Protein AF-A0A4Y7JTX6-F1 (afdb_monomer_lite)

Secondary structure (DSSP, 8-state):
--GGGTT-SSTT---HHHHHHHHHHHHHHH--S-EEHHHHHHHHHHHTTTT-HHHHHHHHHHHHH-SS-SEE-HHHHHHHHHHHHHS-TTT-TT--STTSSS-HHHHHHHHHHHH---

Structure (mmCIF, N/CA/C/O backbone):
data_AF-A0A4Y7JTX6-F1
#
_entry.id   AF-A0A4Y7JTX6-F1
#
loop_
_atom_site.group_PDB
_atom_site.id
_atom_site.type_symbol
_atom_site.label_atom_id
_atom_site.label_alt_id
_atom_site.label_comp_id
_atom_site.label_asym_id
_atom_site.label_entity_id
_atom_site.label_seq_id
_atom_site.pdbx_PDB_ins_code
_atom_site.Cartn_x
_atom_site.Cartn_y
_atom_site.Cartn_z
_atom_site.occupancy
_atom_site.B_iso_or_equiv
_atom_site.auth_seq_id
_atom_site.auth_comp_id
_atom_site.auth_asym_id
_atom_site.auth_atom_id
_atom_site.pdbx_PDB_model_num
ATOM 1 N N . MET A 1 1 ? -8.305 2.621 -20.408 1.00 50.09 1 MET A N 1
ATOM 2 C CA . MET A 1 1 ? -7.490 3.431 -21.352 1.00 50.09 1 MET A CA 1
ATOM 3 C C . MET A 1 1 ? -6.021 3.599 -20.900 1.00 50.09 1 MET A C 1
ATOM 5 O O . MET A 1 1 ? -5.323 4.439 -21.452 1.00 50.09 1 MET A O 1
ATOM 9 N N . LEU A 1 2 ? -5.517 2.793 -19.946 1.00 52.28 2 LEU A N 1
ATOM 10 C CA . LEU A 1 2 ? -4.135 2.874 -19.433 1.00 52.28 2 LEU A CA 1
ATOM 11 C C . LEU A 1 2 ? -3.104 2.041 -20.218 1.00 52.28 2 LEU A C 1
ATOM 13 O O . LEU A 1 2 ? -1.936 2.413 -20.263 1.00 52.28 2 LEU A O 1
ATOM 17 N N . ALA A 1 3 ? -3.523 0.967 -20.898 1.00 49.81 3 ALA A N 1
ATOM 18 C CA . ALA A 1 3 ? -2.607 0.026 -21.553 1.00 49.81 3 ALA A CA 1
ATOM 19 C C . ALA A 1 3 ? -1.741 0.651 -22.667 1.00 49.81 3 ALA A C 1
ATOM 21 O O . ALA A 1 3 ? -0.578 0.288 -22.819 1.00 49.81 3 ALA A O 1
ATOM 22 N N . TRP A 1 4 ? -2.265 1.641 -23.402 1.00 41.03 4 TRP A N 1
ATOM 23 C CA . TRP A 1 4 ? -1.500 2.342 -24.444 1.00 41.03 4 TRP A CA 1
ATOM 24 C C . TRP A 1 4 ? -0.482 3.339 -23.869 1.00 41.03 4 TRP A C 1
ATOM 26 O O . TRP A 1 4 ? 0.487 3.697 -24.528 1.00 41.03 4 TRP A O 1
ATOM 36 N N . LYS A 1 5 ? -0.676 3.775 -22.618 1.00 49.09 5 LYS A N 1
ATOM 37 C CA . LYS A 1 5 ? 0.175 4.772 -21.956 1.00 49.09 5 LYS A CA 1
ATOM 38 C C . LYS A 1 5 ? 1.400 4.145 -21.273 1.00 49.09 5 LYS A C 1
ATOM 40 O O . LYS A 1 5 ? 2.314 4.876 -20.913 1.00 49.09 5 LYS A O 1
ATOM 45 N N . MET A 1 6 ? 1.423 2.817 -21.115 1.00 52.72 6 MET A N 1
ATOM 46 C CA . MET A 1 6 ? 2.470 2.071 -20.399 1.00 52.72 6 MET A CA 1
ATOM 47 C C . MET A 1 6 ? 3.450 1.312 -21.312 1.00 52.72 6 MET A C 1
ATOM 49 O O . MET A 1 6 ? 4.290 0.582 -20.801 1.00 52.72 6 MET A O 1
ATOM 53 N N . SER A 1 7 ? 3.369 1.467 -22.642 1.00 50.09 7 SER A N 1
ATOM 54 C CA . SER A 1 7 ? 4.210 0.732 -23.610 1.00 50.09 7 SER A CA 1
ATOM 55 C C . SER A 1 7 ? 4.265 -0.781 -23.345 1.00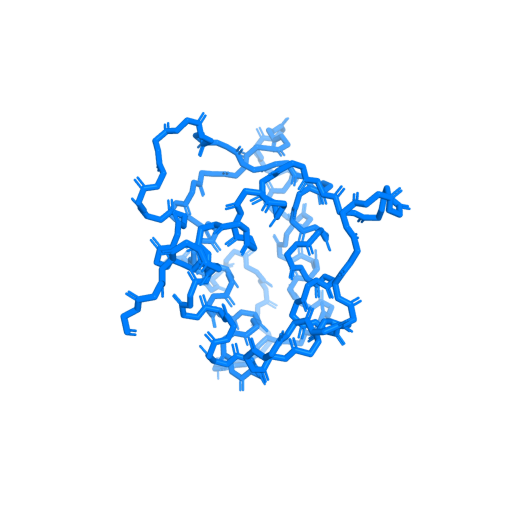 50.09 7 SER A C 1
ATOM 57 O O . SER A 1 7 ? 5.337 -1.378 -23.345 1.00 50.09 7 SER A O 1
ATOM 59 N N . ALA A 1 8 ? 3.104 -1.401 -23.106 1.00 48.34 8 ALA A N 1
ATOM 60 C CA . ALA A 1 8 ? 3.009 -2.845 -22.900 1.00 48.34 8 ALA A CA 1
ATOM 61 C C . ALA A 1 8 ? 3.490 -3.591 -24.156 1.00 48.34 8 ALA A C 1
ATOM 63 O O . ALA A 1 8 ? 2.897 -3.430 -25.226 1.00 48.34 8 ALA A O 1
ATOM 64 N N . ALA A 1 9 ? 4.525 -4.425 -24.042 1.00 50.53 9 ALA A N 1
ATOM 65 C CA . ALA A 1 9 ? 5.019 -5.206 -25.178 1.00 50.53 9 ALA A CA 1
ATOM 66 C C . ALA A 1 9 ? 4.088 -6.384 -25.540 1.00 50.53 9 ALA A C 1
ATOM 68 O O . ALA A 1 9 ? 4.114 -6.871 -26.673 1.00 50.53 9 ALA A O 1
ATOM 69 N N . LYS A 1 10 ? 3.238 -6.836 -24.604 1.00 4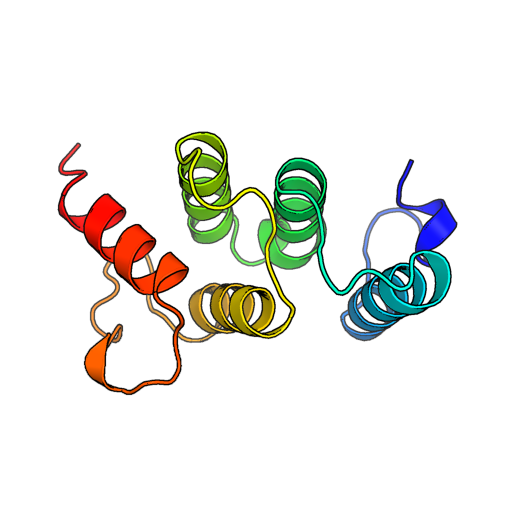7.19 10 LYS A N 1
ATOM 70 C CA . LYS A 1 10 ? 2.211 -7.872 -24.814 1.00 47.19 10 LYS A CA 1
ATOM 71 C C . LYS A 1 10 ? 0.933 -7.567 -24.026 1.00 47.19 10 LYS A C 1
ATOM 73 O O . LYS A 1 10 ? 0.980 -7.220 -22.852 1.00 47.19 10 LYS A O 1
ATOM 78 N N . MET A 1 11 ? -0.223 -7.744 -24.671 1.00 34.47 11 MET A N 1
ATOM 79 C CA . MET A 1 11 ? -1.536 -7.654 -24.020 1.00 34.47 11 MET A CA 1
ATOM 80 C C . MET A 1 11 ? -1.685 -8.737 -22.943 1.00 34.47 11 MET A C 1
ATOM 82 O O . MET A 1 11 ? -1.601 -9.924 -23.251 1.00 34.47 11 MET A O 1
ATOM 86 N N . GLY A 1 12 ? -1.949 -8.315 -21.704 1.00 50.41 12 GLY A N 1
ATOM 87 C CA . GLY A 1 12 ? -2.433 -9.180 -20.621 1.00 50.41 12 GLY A CA 1
ATOM 88 C C . GLY A 1 12 ? -1.550 -9.250 -19.375 1.00 50.41 12 GLY A C 1
ATOM 89 O O . GLY A 1 12 ? -2.067 -9.588 -18.318 1.00 50.41 12 GLY A O 1
ATOM 90 N N . TYR A 1 13 ? -0.263 -8.895 -19.461 1.00 46.03 13 TYR A N 1
ATOM 91 C CA . TYR A 1 13 ? 0.662 -8.948 -18.323 1.00 46.03 13 TYR A CA 1
ATOM 92 C C . TYR A 1 13 ? 1.717 -7.847 -18.443 1.00 46.03 13 TYR A C 1
ATOM 94 O O . TYR A 1 13 ? 2.375 -7.746 -19.475 1.00 46.03 13 TYR A O 1
ATOM 102 N N . PHE A 1 14 ? 1.880 -7.042 -17.392 1.00 48.91 14 PHE A N 1
ATOM 103 C CA . PHE A 1 14 ? 2.944 -6.044 -17.296 1.00 48.91 14 PHE A CA 1
ATOM 104 C C . PHE A 1 14 ? 4.084 -6.594 -16.434 1.00 48.91 14 PHE A C 1
ATOM 106 O O . PHE A 1 14 ? 3.865 -7.097 -15.332 1.00 48.91 14 PHE A O 1
ATOM 113 N N . THR A 1 15 ? 5.312 -6.511 -16.933 1.00 56.75 15 THR A N 1
ATOM 114 C CA . THR A 1 15 ? 6.530 -6.820 -16.175 1.00 56.75 15 THR A CA 1
ATOM 115 C C . THR A 1 15 ? 6.836 -5.712 -15.166 1.00 56.75 15 THR A C 1
ATOM 117 O O . THR A 1 15 ? 6.474 -4.558 -15.377 1.00 56.75 15 THR A O 1
ATOM 120 N N . ARG A 1 16 ? 7.559 -6.027 -14.078 1.00 52.50 16 ARG A N 1
ATOM 121 C CA . ARG A 1 16 ? 7.946 -5.046 -13.037 1.00 52.50 16 ARG A CA 1
ATOM 122 C C . ARG A 1 16 ? 8.550 -3.764 -13.628 1.00 52.50 16 ARG A C 1
ATOM 124 O O . ARG A 1 16 ? 8.274 -2.674 -13.126 1.00 52.50 16 ARG A O 1
ATOM 131 N N . ASP A 1 17 ? 9.345 -3.899 -14.685 1.00 55.22 17 ASP A N 1
ATOM 132 C CA . ASP A 1 17 ? 9.972 -2.770 -15.368 1.00 55.22 17 ASP A CA 1
ATOM 133 C C . ASP A 1 17 ? 8.976 -1.988 -16.232 1.00 55.22 17 ASP A C 1
ATOM 135 O O . ASP A 1 17 ? 9.001 -0.763 -16.204 1.00 55.22 17 ASP A O 1
ATOM 139 N N . GLU A 1 18 ? 8.028 -2.641 -16.911 1.00 57.47 18 GLU A N 1
ATOM 140 C CA . GLU A 1 18 ? 6.934 -1.956 -17.624 1.00 57.47 18 GLU A CA 1
ATOM 141 C C . GLU A 1 18 ? 6.014 -1.190 -16.666 1.00 57.47 18 GLU A C 1
ATOM 143 O O . GLU A 1 18 ? 5.602 -0.070 -16.962 1.00 57.47 18 GLU A O 1
ATOM 148 N N . CYS A 1 19 ? 5.745 -1.732 -15.478 1.00 57.03 19 CYS A N 1
ATOM 149 C CA . CYS A 1 19 ? 4.972 -1.049 -14.440 1.00 57.03 19 CYS A CA 1
ATOM 150 C C . CYS A 1 19 ? 5.698 0.192 -13.925 1.00 57.03 19 CYS A C 1
ATOM 152 O O . CYS A 1 19 ? 5.111 1.267 -13.797 1.00 57.03 19 CYS A O 1
ATOM 154 N N . ARG A 1 20 ? 6.999 0.042 -13.655 1.00 58.47 20 ARG A N 1
ATOM 155 C CA . ARG A 1 20 ? 7.865 1.127 -13.195 1.00 58.47 20 ARG A CA 1
ATOM 156 C C . ARG A 1 20 ? 8.000 2.216 -14.256 1.00 58.47 20 ARG A C 1
ATOM 158 O O . ARG A 1 20 ? 7.917 3.396 -13.927 1.00 58.47 20 ARG A O 1
ATOM 165 N N . ASN A 1 21 ? 8.152 1.821 -15.516 1.00 60.94 21 ASN A N 1
ATOM 166 C CA . ASN A 1 21 ? 8.250 2.733 -16.648 1.00 60.94 21 ASN A CA 1
ATOM 167 C C . ASN A 1 21 ? 6.913 3.420 -16.937 1.00 60.94 21 ASN A C 1
ATOM 169 O O . ASN A 1 21 ? 6.903 4.611 -17.224 1.00 60.94 21 ASN A O 1
ATOM 173 N N . GLY A 1 22 ? 5.784 2.721 -16.800 1.00 63.81 22 GLY A N 1
ATOM 174 C CA . GLY A 1 22 ? 4.457 3.319 -16.926 1.00 63.81 22 GLY A CA 1
ATOM 175 C C . GLY A 1 22 ? 4.169 4.340 -15.824 1.00 63.81 22 GLY A C 1
ATOM 176 O O . GLY A 1 22 ? 3.654 5.417 -16.114 1.00 63.81 22 GLY A O 1
ATOM 177 N N . LEU A 1 23 ? 4.586 4.061 -14.584 1.00 62.12 23 LEU A N 1
ATOM 178 C CA . LEU A 1 23 ? 4.514 5.028 -13.487 1.00 62.12 23 LEU A CA 1
ATOM 179 C C . LEU A 1 23 ? 5.415 6.247 -13.754 1.00 62.12 23 LEU A C 1
ATOM 181 O O . LEU A 1 23 ? 4.959 7.379 -13.623 1.00 62.12 23 LEU A O 1
ATOM 185 N N . ALA A 1 24 ? 6.648 6.038 -14.226 1.00 61.66 24 ALA A N 1
ATOM 186 C CA . ALA A 1 24 ? 7.554 7.126 -14.611 1.00 61.66 24 ALA A CA 1
ATOM 187 C C . ALA A 1 24 ? 7.036 7.946 -15.815 1.00 61.66 24 ALA A C 1
ATOM 189 O O . ALA A 1 24 ? 7.226 9.159 -15.885 1.00 61.66 24 ALA A O 1
ATOM 190 N N . ALA A 1 25 ? 6.336 7.314 -16.759 1.00 57.16 25 ALA A N 1
ATOM 191 C CA . ALA A 1 25 ? 5.713 7.993 -17.893 1.00 57.16 25 ALA A CA 1
ATOM 192 C C . ALA A 1 25 ? 4.484 8.818 -17.472 1.00 57.16 25 ALA A C 1
ATOM 194 O O . ALA A 1 25 ? 4.219 9.874 -18.052 1.00 57.16 25 ALA A O 1
ATOM 195 N N . LEU A 1 26 ? 3.746 8.370 -16.449 1.00 56.41 26 LEU A N 1
ATOM 196 C CA . LEU A 1 26 ? 2.702 9.168 -15.803 1.00 56.41 26 LEU A CA 1
ATOM 197 C C . LEU A 1 26 ? 3.306 10.378 -15.066 1.00 56.41 26 LEU A C 1
ATOM 199 O O . LEU A 1 26 ? 2.790 11.483 -15.234 1.00 56.41 26 LEU A O 1
ATOM 203 N N . GLU A 1 27 ? 4.432 10.199 -14.359 1.00 54.44 27 GLU A N 1
ATOM 204 C CA . GLU A 1 27 ? 5.191 11.284 -13.703 1.00 54.44 27 GLU A CA 1
ATOM 205 C C . GLU A 1 27 ? 5.633 12.361 -14.722 1.00 54.44 27 GLU A C 1
ATOM 207 O O . GLU A 1 27 ? 5.415 13.556 -14.510 1.00 54.44 27 GLU A O 1
ATOM 212 N N . ALA A 1 28 ? 6.204 11.950 -15.861 1.00 53.62 28 ALA A N 1
ATOM 213 C CA . ALA A 1 28 ? 6.748 12.867 -16.867 1.00 53.62 28 ALA A CA 1
ATOM 214 C C . ALA A 1 28 ? 5.678 13.672 -17.627 1.00 53.62 28 ALA A C 1
ATOM 216 O O . ALA A 1 28 ? 5.962 14.769 -18.108 1.00 53.62 28 ALA A O 1
ATOM 217 N N . LYS A 1 29 ? 4.455 13.140 -17.761 1.00 47.06 29 LYS A N 1
ATOM 218 C CA . LYS A 1 29 ? 3.411 13.764 -18.587 1.00 47.06 29 LYS A CA 1
ATOM 219 C C . LYS A 1 29 ? 2.541 14.767 -17.827 1.00 47.06 29 LYS A C 1
ATOM 221 O O . LYS A 1 29 ? 2.013 15.677 -18.457 1.00 47.06 29 LYS A O 1
ATOM 226 N N . ASN A 1 30 ? 2.401 14.617 -16.509 1.00 44.81 30 ASN A N 1
ATOM 227 C CA . ASN A 1 30 ? 1.521 15.481 -15.719 1.00 44.81 30 ASN A CA 1
ATOM 228 C C . ASN A 1 30 ? 2.269 16.470 -14.816 1.00 44.81 30 ASN A C 1
ATOM 230 O O . ASN A 1 30 ? 1.635 17.389 -14.311 1.00 44.81 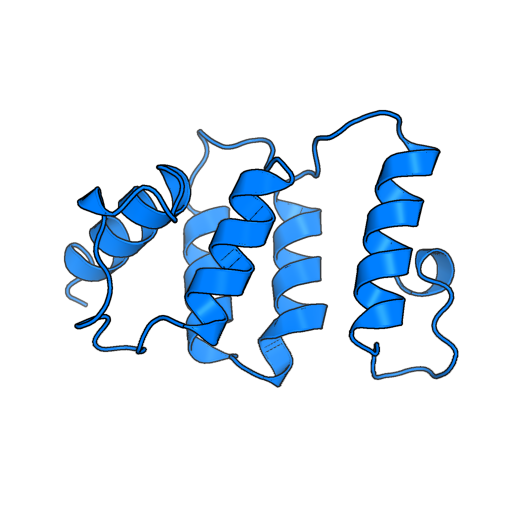30 ASN A O 1
ATOM 234 N N . GLY A 1 31 ? 3.575 16.305 -14.559 1.00 45.72 31 GLY A N 1
ATOM 235 C CA . GLY A 1 31 ? 4.314 17.155 -13.604 1.00 45.72 31 GLY A CA 1
ATOM 236 C C . GLY A 1 31 ? 3.775 17.101 -12.161 1.00 45.72 31 GLY A C 1
ATOM 237 O O . GLY A 1 31 ? 4.307 17.752 -11.264 1.00 45.72 31 GLY A O 1
ATOM 238 N N . GLN A 1 32 ? 2.728 16.310 -11.934 1.00 46.72 32 GLN A N 1
ATOM 239 C CA . GLN A 1 32 ? 2.037 16.109 -10.677 1.00 46.72 32 GLN A CA 1
ATOM 240 C C . GLN A 1 32 ? 2.559 14.805 -10.079 1.00 46.72 32 GLN A C 1
ATOM 242 O O . GLN A 1 32 ? 2.474 13.745 -10.695 1.00 46.72 32 GLN A O 1
ATOM 247 N N . ARG A 1 33 ? 3.105 14.890 -8.863 1.00 54.22 33 ARG A N 1
ATOM 248 C CA . ARG A 1 33 ? 3.570 13.745 -8.051 1.00 54.22 33 ARG A CA 1
ATOM 249 C C . ARG A 1 33 ? 2.418 12.928 -7.446 1.00 54.22 33 ARG A C 1
ATOM 251 O O . ARG A 1 33 ? 2.644 12.081 -6.584 1.00 54.22 33 ARG A O 1
ATOM 258 N N . ASP A 1 34 ? 1.217 13.191 -7.938 1.00 51.44 34 ASP A N 1
ATOM 259 C CA . ASP A 1 34 ? -0.043 13.064 -7.245 1.00 51.44 34 ASP A CA 1
ATOM 260 C C . ASP A 1 34 ? -0.989 12.296 -8.167 1.00 51.44 34 ASP A C 1
ATOM 262 O O . ASP A 1 34 ? -1.461 12.829 -9.172 1.00 51.44 34 ASP A O 1
ATOM 266 N N . VAL A 1 35 ? -1.197 11.013 -7.873 1.00 63.09 35 VAL A N 1
ATOM 267 C CA . VAL A 1 35 ? -2.103 10.155 -8.645 1.00 63.09 35 VAL A CA 1
ATOM 268 C C . VAL A 1 35 ? -3.448 10.099 -7.917 1.00 63.09 35 VAL A C 1
ATOM 270 O O . VAL A 1 35 ? -3.492 9.947 -6.695 1.00 63.09 35 VAL A O 1
ATOM 273 N N . GLU A 1 36 ? -4.544 10.259 -8.659 1.00 69.06 36 GLU A N 1
ATOM 274 C CA . GLU A 1 36 ? -5.906 10.173 -8.118 1.00 69.06 36 GLU A CA 1
ATOM 275 C C . GLU A 1 36 ? -6.211 8.752 -7.616 1.00 69.06 36 GLU A C 1
ATOM 277 O O . GLU A 1 36 ? -5.743 7.756 -8.182 1.00 69.06 36 GLU A O 1
ATOM 282 N N . LYS A 1 37 ? -7.015 8.647 -6.553 1.00 69.06 37 LYS A N 1
ATOM 283 C CA . LYS A 1 37 ? -7.312 7.381 -5.862 1.00 69.06 37 LYS A CA 1
ATOM 284 C C . LYS A 1 37 ? -7.896 6.297 -6.778 1.00 69.06 37 LYS A C 1
ATOM 286 O O . LYS A 1 37 ? -7.546 5.128 -6.621 1.00 69.06 37 LYS A O 1
ATOM 291 N N . GLU A 1 38 ? -8.728 6.661 -7.756 1.00 73.81 38 GLU A N 1
ATOM 292 C CA . GLU A 1 38 ? -9.316 5.719 -8.716 1.00 73.81 38 GLU A CA 1
ATOM 293 C C . GLU A 1 38 ? -8.231 5.083 -9.592 1.00 73.81 38 GLU A C 1
ATOM 295 O O . GLU A 1 38 ? -8.176 3.862 -9.733 1.00 73.81 38 GLU A O 1
ATOM 300 N N . SER A 1 39 ? -7.303 5.901 -10.094 1.00 78.44 39 SER A N 1
ATOM 301 C CA . SER A 1 39 ? -6.169 5.429 -10.897 1.00 78.44 39 SER A CA 1
ATOM 302 C C . SER A 1 39 ? -5.240 4.518 -10.089 1.00 78.44 39 SER A C 1
ATOM 304 O O . SER A 1 39 ? -4.640 3.596 -10.632 1.00 78.44 39 SER A O 1
ATOM 306 N N . ILE A 1 40 ? -5.125 4.744 -8.780 1.00 78.38 40 ILE A N 1
ATOM 307 C CA . ILE A 1 40 ? -4.286 3.932 -7.890 1.00 78.38 40 ILE A CA 1
ATOM 308 C C . ILE A 1 40 ? -4.925 2.595 -7.588 1.00 78.38 40 ILE A C 1
ATOM 310 O O . ILE A 1 40 ? -4.213 1.598 -7.568 1.00 78.38 40 ILE A O 1
ATOM 314 N N . CYS A 1 41 ? -6.240 2.557 -7.378 1.00 81.94 41 CYS A N 1
ATOM 315 C CA . CYS A 1 41 ? -6.949 1.294 -7.215 1.00 81.94 41 CYS A CA 1
ATOM 316 C C . CYS A 1 41 ? -6.752 0.419 -8.459 1.00 81.94 41 CYS A C 1
ATOM 318 O O . CYS A 1 41 ? -6.362 -0.738 -8.336 1.00 81.94 41 CYS A O 1
ATOM 320 N N . GLU A 1 42 ? -6.908 1.004 -9.653 1.00 82.12 42 GLU A N 1
ATOM 321 C CA . GLU A 1 42 ? -6.654 0.305 -10.916 1.00 82.12 42 GLU A CA 1
ATOM 322 C C . GLU A 1 42 ? -5.199 -0.170 -11.041 1.00 82.12 42 GLU A C 1
ATOM 324 O O . GLU A 1 42 ? -4.953 -1.293 -11.479 1.00 82.12 42 GLU A O 1
ATOM 329 N N . LEU A 1 43 ? -4.224 0.653 -10.641 1.00 79.31 43 LEU A N 1
ATOM 330 C CA . LEU A 1 43 ? -2.812 0.266 -10.649 1.00 79.31 43 LEU A CA 1
ATOM 331 C C . LEU A 1 43 ? -2.512 -0.835 -9.624 1.00 79.31 43 LEU A C 1
ATOM 333 O O . LEU A 1 43 ? -1.781 -1.765 -9.943 1.00 79.31 43 LEU A O 1
ATOM 337 N N . LEU A 1 44 ? -3.052 -0.778 -8.407 1.00 82.44 44 LEU A N 1
ATOM 338 C CA . LEU A 1 44 ? -2.853 -1.828 -7.405 1.00 82.44 44 LEU A CA 1
ATOM 339 C C . LEU A 1 44 ? -3.428 -3.160 -7.897 1.00 82.44 44 LEU A C 1
ATOM 341 O O . LEU A 1 44 ? -2.715 -4.165 -7.875 1.00 82.44 44 LEU A O 1
ATOM 345 N N . ASP A 1 45 ? -4.655 -3.157 -8.420 1.00 82.94 45 ASP A N 1
ATOM 346 C CA . ASP A 1 45 ? -5.294 -4.344 -8.999 1.00 82.94 45 ASP A CA 1
ATOM 347 C C . ASP A 1 45 ? -4.490 -4.901 -10.181 1.00 82.94 45 ASP A C 1
ATOM 349 O O . ASP A 1 45 ? -4.230 -6.103 -10.261 1.00 82.94 45 ASP A O 1
ATOM 353 N N . MET A 1 46 ? -4.029 -4.031 -11.081 1.00 81.25 46 MET A N 1
ATOM 354 C CA . MET A 1 46 ? -3.290 -4.438 -12.276 1.00 81.25 46 MET A CA 1
ATOM 355 C C . MET A 1 46 ? -1.886 -4.966 -11.961 1.00 81.25 46 MET A C 1
ATOM 357 O O . MET A 1 46 ? -1.430 -5.922 -12.586 1.00 81.25 46 MET A O 1
ATOM 361 N N . LEU A 1 47 ? -1.180 -4.329 -11.025 1.00 81.75 47 LEU A N 1
ATOM 362 C CA . LEU A 1 47 ? 0.233 -4.598 -10.758 1.00 81.75 47 LEU A CA 1
ATOM 363 C C . LEU A 1 47 ? 0.441 -5.666 -9.690 1.00 81.75 47 LEU A C 1
ATOM 365 O O . LEU A 1 47 ? 1.350 -6.491 -9.796 1.00 81.75 47 LEU A O 1
ATOM 369 N N . LEU A 1 48 ? -0.384 -5.630 -8.648 1.00 83.38 48 LEU A N 1
ATOM 370 C CA . LEU A 1 48 ? -0.250 -6.475 -7.468 1.00 83.38 48 LEU A CA 1
ATOM 371 C C . LEU A 1 48 ? -1.434 -7.421 -7.303 1.00 83.38 48 LEU A C 1
ATOM 373 O O . LEU A 1 48 ? -1.245 -8.478 -6.712 1.00 83.38 48 LEU A O 1
ATOM 377 N N . GLY A 1 49 ? -2.609 -7.115 -7.858 1.00 81.69 49 GLY A N 1
ATOM 378 C CA . GLY A 1 49 ? -3.812 -7.938 -7.692 1.00 81.69 49 GLY A CA 1
ATOM 379 C C . GLY A 1 49 ? -3.657 -9.367 -8.217 1.00 81.69 49 GLY A C 1
ATOM 380 O O . GLY A 1 49 ? -4.203 -10.294 -7.631 1.00 81.69 49 GLY A O 1
ATOM 381 N N . SER A 1 50 ? -2.830 -9.588 -9.246 1.00 8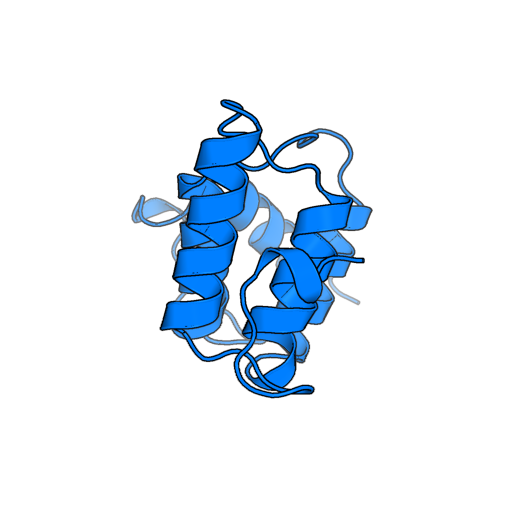3.44 50 SER A N 1
ATOM 382 C CA . SER A 1 50 ? -2.531 -10.948 -9.729 1.00 83.44 50 SER A CA 1
ATOM 383 C C . SER A 1 50 ? -1.659 -11.770 -8.770 1.00 83.44 50 SER A C 1
ATOM 385 O O . SER A 1 50 ? -1.672 -12.996 -8.855 1.00 83.44 50 SER A O 1
ATOM 387 N N . TRP A 1 51 ? -0.868 -11.123 -7.911 1.00 80.75 51 TRP A N 1
ATOM 388 C CA . TRP A 1 51 ? 0.098 -11.779 -7.018 1.00 80.75 51 TRP A CA 1
ATOM 389 C C . TRP A 1 51 ? -0.389 -11.803 -5.564 1.00 80.75 51 TRP A C 1
ATOM 391 O O . TRP A 1 51 ? -0.096 -12.741 -4.829 1.00 80.75 51 TRP A O 1
ATOM 401 N N . TYR A 1 52 ? -1.151 -10.783 -5.167 1.00 88.00 52 TYR A N 1
ATOM 402 C CA . TYR A 1 52 ? -1.623 -10.524 -3.807 1.00 88.00 52 TYR A CA 1
ATOM 403 C C . TYR A 1 52 ? -3.109 -10.118 -3.808 1.00 88.00 52 TYR A C 1
ATOM 405 O O . TYR A 1 52 ? -3.454 -9.039 -3.321 1.00 88.00 52 TYR A O 1
ATOM 413 N N . PRO A 1 53 ? -4.014 -10.942 -4.372 1.00 87.06 53 PRO A N 1
ATOM 414 C CA . PRO A 1 53 ? -5.414 -10.560 -4.573 1.00 87.06 53 PRO A CA 1
ATOM 415 C C . PRO A 1 53 ? -6.136 -10.209 -3.266 1.00 87.06 53 PRO A C 1
ATOM 417 O O . PRO A 1 53 ? -6.960 -9.299 -3.245 1.00 87.06 53 PRO A O 1
ATOM 420 N N . ALA A 1 54 ? -5.814 -10.892 -2.163 1.00 88.19 54 ALA A N 1
ATOM 421 C CA . ALA A 1 54 ? -6.464 -10.668 -0.874 1.00 88.19 54 ALA A CA 1
ATOM 422 C C . ALA A 1 54 ? -6.024 -9.345 -0.219 1.00 88.19 54 ALA A C 1
ATOM 424 O O . ALA A 1 54 ? -6.869 -8.565 0.221 1.00 88.19 54 ALA A O 1
ATOM 425 N N . GLN A 1 55 ? -4.716 -9.060 -0.213 1.00 89.38 55 GLN A N 1
ATOM 426 C CA . GLN A 1 55 ? -4.164 -7.795 0.278 1.00 89.38 55 GLN A CA 1
ATOM 427 C C . GLN A 1 55 ? -4.685 -6.619 -0.546 1.00 89.38 55 GLN A C 1
ATOM 429 O O . GLN A 1 55 ? -5.149 -5.621 0.001 1.00 89.38 55 GLN A O 1
ATOM 434 N N . VAL A 1 56 ? -4.610 -6.747 -1.873 1.00 89.12 56 VAL A N 1
ATOM 435 C CA . VAL A 1 56 ? -4.994 -5.684 -2.800 1.00 89.12 56 VAL A CA 1
ATOM 436 C C . VAL A 1 56 ? -6.490 -5.415 -2.730 1.00 89.12 56 VAL A C 1
ATOM 438 O O . VAL A 1 56 ? -6.874 -4.254 -2.638 1.00 89.12 56 VAL A O 1
ATOM 441 N N . GLY A 1 57 ? -7.327 -6.453 -2.661 1.00 89.38 57 GLY A N 1
ATOM 442 C CA . GLY A 1 57 ? -8.769 -6.285 -2.492 1.00 89.38 57 GLY A CA 1
ATOM 443 C C . GLY A 1 57 ? -9.119 -5.452 -1.257 1.00 89.38 57 GLY A C 1
ATOM 444 O O . GLY A 1 57 ? -9.912 -4.517 -1.354 1.00 89.38 57 GLY A O 1
ATOM 445 N N . LYS A 1 58 ? -8.467 -5.723 -0.116 1.00 90.50 58 LYS A N 1
ATOM 446 C CA . LYS A 1 58 ? -8.665 -4.949 1.119 1.00 90.50 58 LYS A CA 1
ATOM 447 C C . LYS A 1 58 ? -8.109 -3.534 1.049 1.00 90.50 58 LYS A C 1
ATOM 449 O O . LYS A 1 58 ? -8.772 -2.606 1.503 1.00 90.50 58 LYS A O 1
ATOM 454 N N . LEU A 1 59 ? -6.947 -3.342 0.432 1.00 89.31 59 LEU A N 1
ATOM 455 C CA . LEU A 1 59 ? -6.398 -2.004 0.206 1.00 89.31 59 LEU A CA 1
ATOM 456 C C . LEU A 1 59 ? -7.312 -1.158 -0.686 1.00 89.31 59 LEU A C 1
ATOM 458 O O . LEU A 1 59 ? -7.557 0.003 -0.380 1.00 89.31 59 LEU A O 1
ATOM 462 N N . VAL A 1 60 ? -7.846 -1.729 -1.766 1.00 88.25 60 VAL A N 1
ATOM 463 C CA . VAL A 1 60 ? -8.779 -1.040 -2.668 1.00 88.25 60 VAL A CA 1
ATOM 464 C C . VAL A 1 60 ? -10.095 -0.722 -1.959 1.00 88.25 60 VAL A C 1
ATOM 466 O O . VAL A 1 60 ? -10.628 0.373 -2.134 1.00 88.25 60 VAL A O 1
ATOM 469 N N . GLU A 1 61 ? -10.617 -1.644 -1.146 1.00 89.44 61 GLU A N 1
ATOM 470 C CA . GLU A 1 61 ? -11.801 -1.412 -0.310 1.00 89.44 61 GLU A CA 1
ATOM 471 C C . GLU A 1 61 ? -11.584 -0.222 0.637 1.00 89.44 61 GLU A C 1
ATOM 473 O O . GLU A 1 61 ? -12.374 0.724 0.639 1.00 89.44 61 GLU A O 1
ATOM 478 N N . TYR A 1 62 ? -10.460 -0.212 1.354 1.00 88.62 62 TYR A N 1
ATOM 479 C CA . TYR A 1 62 ? -10.080 0.877 2.249 1.00 88.62 62 TYR A CA 1
ATOM 480 C C . TYR A 1 62 ? -9.885 2.216 1.518 1.00 88.62 62 TYR A C 1
ATOM 482 O O . TYR A 1 62 ? -10.411 3.245 1.942 1.00 88.62 62 TYR A O 1
ATOM 490 N N . LEU A 1 63 ? -9.185 2.218 0.379 1.00 85.56 63 LEU A N 1
ATOM 491 C CA . LEU A 1 63 ? -8.954 3.425 -0.422 1.00 85.56 63 LEU A CA 1
ATOM 492 C C . LEU A 1 63 ? -10.248 4.018 -0.994 1.00 85.56 63 LEU A C 1
ATOM 494 O O . LEU A 1 63 ? -10.327 5.232 -1.186 1.00 85.56 63 LEU A O 1
ATOM 498 N N . LYS A 1 64 ? -11.255 3.180 -1.263 1.00 83.88 64 LYS A N 1
ATOM 499 C CA . LYS A 1 64 ? -12.597 3.620 -1.666 1.00 83.88 64 LYS A CA 1
ATOM 500 C C . LYS A 1 64 ? -13.408 4.167 -0.494 1.00 83.88 64 LYS A C 1
ATOM 502 O O . LYS A 1 64 ? -14.200 5.082 -0.708 1.00 83.88 64 LYS A O 1
ATOM 507 N N . PHE A 1 65 ? -13.225 3.612 0.704 1.00 83.50 65 PHE A N 1
ATOM 508 C CA . PHE A 1 65 ? -13.917 4.038 1.921 1.00 83.50 65 PHE A CA 1
ATOM 509 C C . PHE A 1 65 ? -13.430 5.402 2.424 1.00 83.50 65 PHE A C 1
ATOM 511 O O . PHE A 1 65 ? -14.238 6.241 2.816 1.00 83.50 65 PHE A O 1
ATOM 518 N N . GLN A 1 66 ? -12.120 5.646 2.387 1.00 75.88 66 GLN A N 1
ATOM 519 C CA . GLN A 1 66 ? -11.553 6.902 2.871 1.00 75.88 66 GLN A CA 1
ATOM 520 C C . GLN A 1 66 ? -11.829 8.079 1.911 1.00 75.88 66 GLN A C 1
ATOM 522 O O . GLN A 1 66 ? -11.807 7.941 0.681 1.00 75.88 66 GLN A O 1
ATOM 527 N N . THR A 1 67 ? -12.045 9.270 2.477 1.00 70.75 67 THR A N 1
ATOM 528 C CA . THR A 1 67 ? -12.222 10.531 1.728 1.00 70.75 67 THR A CA 1
ATOM 529 C C . THR A 1 67 ? -11.094 11.543 1.920 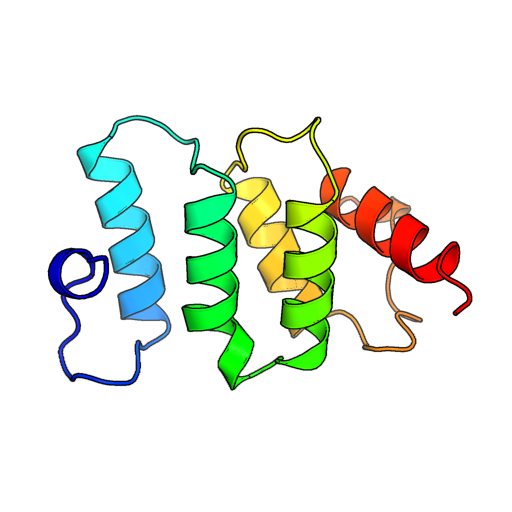1.00 70.75 67 THR A C 1
ATOM 531 O O . THR A 1 67 ? -11.018 12.523 1.172 1.00 70.75 67 THR A O 1
ATOM 534 N N . ASP A 1 68 ? -10.230 11.319 2.906 1.00 70.56 68 ASP A N 1
ATOM 535 C CA . ASP A 1 68 ? -9.248 12.294 3.382 1.00 70.56 68 ASP A CA 1
ATOM 536 C C . ASP A 1 68 ? -7.969 12.303 2.532 1.00 70.56 68 ASP A C 1
ATOM 538 O O . ASP A 1 68 ? -7.351 13.348 2.321 1.00 70.56 68 ASP A O 1
ATOM 542 N N . TYR A 1 69 ? -7.614 11.163 1.944 1.00 71.38 69 TYR A N 1
ATOM 543 C CA . TYR A 1 69 ? -6.494 11.004 1.023 1.00 71.38 69 TYR A CA 1
ATOM 544 C C . TYR A 1 69 ? -6.986 11.070 -0.428 1.00 71.38 69 TYR A C 1
ATOM 546 O O . TYR A 1 69 ? -7.276 10.062 -1.074 1.00 71.38 69 TYR A O 1
ATOM 554 N N . LYS A 1 70 ? -7.080 12.290 -0.965 1.00 66.19 70 LYS A N 1
ATOM 555 C CA . LYS A 1 70 ? -7.473 12.537 -2.371 1.00 66.19 70 LYS A CA 1
ATOM 556 C C . LYS A 1 70 ? -6.408 12.120 -3.383 1.00 66.19 70 LYS A C 1
ATOM 558 O O . LYS A 1 70 ? -6.705 11.895 -4.552 1.00 66.19 70 LYS A O 1
ATOM 563 N N . VAL A 1 71 ? -5.170 12.057 -2.921 1.00 71.12 71 VAL A N 1
ATOM 564 C CA . VAL A 1 71 ? -3.974 11.884 -3.722 1.00 71.12 71 VAL A CA 1
ATOM 565 C C . VAL A 1 71 ? -3.012 11.010 -2.940 1.00 71.12 71 VAL A C 1
ATOM 567 O O . VAL A 1 71 ? -2.841 11.218 -1.738 1.00 71.12 71 VAL A O 1
ATOM 570 N N . ILE A 1 72 ? -2.350 10.086 -3.631 1.00 77.19 72 ILE A N 1
ATOM 571 C CA . ILE A 1 72 ? -1.255 9.307 -3.055 1.00 77.19 72 ILE A CA 1
ATOM 572 C C . ILE A 1 72 ? 0.056 9.738 -3.697 1.00 77.19 72 ILE A C 1
ATOM 574 O O . ILE A 1 72 ? 0.177 9.802 -4.924 1.00 77.19 72 ILE A O 1
ATOM 578 N N . CYS A 1 73 ? 1.051 9.990 -2.855 1.00 76.25 73 CYS A N 1
ATOM 579 C CA . CYS A 1 73 ? 2.401 10.295 -3.292 1.00 76.25 73 CYS A CA 1
ATOM 580 C C . CYS A 1 73 ? 3.231 9.013 -3.494 1.00 76.25 73 CYS A C 1
ATOM 582 O O . CYS A 1 73 ? 2.903 7.923 -3.021 1.00 76.25 73 CYS A O 1
ATOM 584 N N . LYS A 1 74 ? 4.374 9.145 -4.170 1.00 71.75 74 LYS A N 1
ATOM 585 C CA . LYS A 1 74 ? 5.299 8.031 -4.445 1.00 71.75 74 LYS A CA 1
ATOM 586 C C . LYS A 1 74 ? 5.725 7.244 -3.203 1.00 71.75 74 LYS A C 1
ATOM 588 O O . LYS A 1 74 ? 5.893 6.030 -3.280 1.00 71.75 74 LYS A O 1
ATOM 593 N N . ASP A 1 75 ? 5.917 7.928 -2.081 1.00 77.75 75 ASP A N 1
ATOM 594 C CA . ASP A 1 75 ? 6.334 7.292 -0.831 1.00 77.75 75 ASP A CA 1
ATOM 595 C C . ASP A 1 75 ? 5.238 6.369 -0.276 1.00 77.75 75 ASP A C 1
ATOM 597 O O . ASP A 1 75 ? 5.482 5.194 -0.003 1.00 77.75 75 ASP A O 1
ATOM 601 N N . GLN A 1 76 ? 3.992 6.846 -0.265 1.00 82.12 76 GLN A N 1
ATOM 602 C CA . GLN A 1 76 ? 2.821 6.056 0.122 1.00 82.12 76 GLN A CA 1
ATOM 603 C C . GLN A 1 76 ? 2.596 4.864 -0.821 1.00 82.12 76 GLN A C 1
ATOM 605 O O . GLN A 1 76 ? 2.322 3.756 -0.359 1.00 82.12 76 GLN A O 1
ATOM 610 N N . TRP A 1 77 ? 2.800 5.046 -2.133 1.00 82.94 77 TRP A N 1
ATOM 611 C CA . TRP A 1 77 ? 2.764 3.941 -3.099 1.00 82.94 77 TRP A CA 1
ATOM 612 C C . TRP A 1 77 ? 3.807 2.860 -2.788 1.00 82.94 77 TRP A C 1
ATOM 614 O O . TRP A 1 77 ? 3.504 1.663 -2.786 1.00 82.94 77 TRP A O 1
ATOM 624 N N . MET A 1 78 ? 5.042 3.269 -2.487 1.00 83.00 78 MET A N 1
ATOM 625 C CA . MET A 1 78 ? 6.081 2.333 -2.059 1.00 83.00 78 MET A CA 1
ATOM 626 C C . MET A 1 78 ? 5.715 1.646 -0.739 1.00 83.00 78 MET A C 1
ATOM 628 O O . MET A 1 78 ? 6.041 0.470 -0.572 1.00 83.00 78 MET A O 1
ATOM 632 N N . GLY A 1 79 ? 4.995 2.332 0.151 1.00 86.31 79 GLY A N 1
ATOM 633 C CA . GLY A 1 79 ? 4.368 1.756 1.339 1.00 86.31 79 GLY A CA 1
ATOM 634 C C . GLY A 1 79 ? 3.398 0.620 1.005 1.00 86.31 79 GLY A C 1
ATOM 635 O O . GLY A 1 79 ? 3.562 -0.477 1.534 1.00 86.31 79 GLY A O 1
ATOM 636 N N . PHE A 1 80 ? 2.464 0.819 0.066 1.00 87.19 80 PHE A N 1
ATOM 637 C CA . PHE A 1 80 ? 1.529 -0.232 -0.374 1.00 87.19 80 PHE A CA 1
ATOM 638 C C . PHE A 1 80 ? 2.245 -1.443 -0.974 1.00 87.19 80 PHE A C 1
ATOM 640 O O . PHE A 1 80 ? 1.927 -2.590 -0.656 1.00 87.19 80 PHE A O 1
ATOM 647 N N . TYR A 1 81 ? 3.254 -1.201 -1.813 1.00 86.38 81 TYR A N 1
ATOM 648 C CA . TYR A 1 81 ? 4.059 -2.276 -2.388 1.00 86.38 81 TYR A CA 1
ATOM 649 C C . TYR A 1 81 ? 4.810 -3.068 -1.308 1.00 86.38 81 TYR A C 1
ATOM 651 O O . TYR A 1 81 ? 4.842 -4.302 -1.335 1.00 86.38 81 TYR A O 1
ATOM 659 N N . ARG A 1 82 ? 5.417 -2.374 -0.336 1.00 87.69 82 ARG A N 1
ATOM 660 C CA . ARG A 1 82 ? 6.098 -3.013 0.800 1.00 87.69 82 ARG A CA 1
ATOM 661 C C . ARG A 1 82 ? 5.121 -3.813 1.642 1.00 87.69 82 ARG A C 1
ATOM 663 O O . ARG A 1 82 ? 5.432 -4.955 1.951 1.00 87.69 82 ARG A O 1
ATOM 670 N N . PHE A 1 83 ? 3.944 -3.262 1.930 1.00 89.62 83 PHE A N 1
ATOM 671 C CA . PHE A 1 83 ? 2.892 -3.970 2.647 1.00 89.62 83 PHE A CA 1
ATOM 672 C C . PHE A 1 83 ? 2.566 -5.302 1.957 1.00 89.62 83 PHE A C 1
ATOM 674 O O . PHE A 1 83 ? 2.746 -6.360 2.552 1.00 89.62 83 PHE A O 1
ATOM 681 N N . CYS A 1 84 ? 2.231 -5.276 0.662 1.00 88.19 84 CYS A N 1
ATOM 682 C CA . CYS A 1 84 ? 1.867 -6.490 -0.079 1.00 88.19 84 CYS A CA 1
ATOM 683 C C . CYS A 1 84 ? 2.993 -7.537 -0.146 1.00 88.19 84 CYS A C 1
ATOM 685 O O . CYS A 1 84 ? 2.717 -8.725 -0.247 1.00 88.19 84 CYS A O 1
ATOM 687 N N . THR A 1 85 ? 4.261 -7.112 -0.119 1.00 86.00 85 THR A N 1
ATOM 688 C CA . THR A 1 85 ? 5.413 -8.007 -0.340 1.00 86.00 85 THR A CA 1
ATOM 689 C C . THR A 1 85 ? 6.131 -8.453 0.929 1.00 86.00 85 THR A C 1
ATOM 691 O O . THR A 1 85 ? 6.847 -9.455 0.898 1.00 86.00 85 THR A O 1
ATOM 694 N N . LYS A 1 86 ? 6.023 -7.690 2.018 1.00 86.69 86 LYS A N 1
ATOM 695 C CA . LYS A 1 86 ? 6.779 -7.911 3.258 1.00 86.69 86 LYS A CA 1
ATOM 696 C C . LYS A 1 86 ? 5.896 -8.241 4.447 1.00 86.69 86 LYS A C 1
ATOM 698 O O . LYS A 1 86 ? 6.391 -8.890 5.363 1.00 86.69 86 LYS A O 1
ATOM 703 N N . VAL A 1 87 ? 4.638 -7.815 4.451 1.00 89.25 87 VAL A N 1
ATOM 704 C CA . VAL A 1 87 ? 3.731 -8.028 5.582 1.00 89.25 87 VAL A CA 1
ATOM 705 C C . VAL A 1 87 ? 2.976 -9.337 5.377 1.00 89.25 87 VAL A C 1
ATOM 707 O O . VAL A 1 87 ? 2.510 -9.637 4.276 1.00 89.25 87 VAL A O 1
ATOM 710 N N . SER A 1 88 ? 2.893 -10.145 6.432 1.00 86.12 88 SER A N 1
ATOM 711 C CA . SER A 1 88 ? 2.079 -11.353 6.443 1.00 86.12 88 SER A CA 1
ATOM 712 C C . SER A 1 88 ? 0.604 -10.971 6.369 1.00 86.12 88 SER A C 1
ATOM 714 O O . SER A 1 88 ? 0.156 -10.009 6.982 1.00 86.12 88 SER A O 1
ATOM 716 N N . PHE A 1 89 ? -0.178 -11.717 5.603 1.00 84.88 89 PHE A N 1
ATOM 717 C CA . PHE A 1 89 ? -1.608 -11.468 5.465 1.00 84.88 89 PHE A CA 1
ATOM 718 C C . PHE A 1 89 ? -2.348 -12.805 5.526 1.00 84.88 89 PHE A C 1
ATOM 720 O O . PHE A 1 89 ? -1.882 -13.752 4.885 1.00 84.88 89 PHE A O 1
ATOM 727 N N . PRO A 1 90 ? -3.480 -12.903 6.250 1.00 82.81 90 PRO A N 1
ATOM 728 C CA . PRO A 1 90 ? -4.250 -11.816 6.882 1.00 82.81 90 PRO A CA 1
ATOM 729 C C . PRO A 1 90 ? -3.770 -11.385 8.278 1.00 82.81 90 PRO A C 1
ATOM 731 O O . PRO A 1 90 ? -4.211 -10.358 8.781 1.00 82.81 90 PRO A O 1
ATOM 734 N N . ASP A 1 91 ? -2.869 -12.143 8.895 1.00 80.62 91 ASP A N 1
ATOM 735 C CA . ASP A 1 91 ? -2.560 -12.023 10.325 1.00 80.62 91 ASP A CA 1
ATOM 736 C C . ASP A 1 91 ? -1.789 -10.739 10.683 1.00 80.62 91 ASP A C 1
ATOM 738 O O . ASP A 1 91 ? -1.883 -10.259 11.811 1.00 80.62 91 ASP A O 1
ATOM 742 N N . MET A 1 92 ? -1.000 -10.204 9.738 1.00 87.31 92 MET A N 1
ATOM 743 C CA . MET A 1 92 ? -0.196 -8.976 9.873 1.00 87.31 92 MET A CA 1
ATOM 744 C C . MET A 1 92 ? 0.677 -8.932 11.134 1.00 87.31 92 MET A C 1
ATOM 746 O O . MET A 1 92 ? 1.015 -7.864 11.638 1.00 87.31 92 MET A O 1
ATOM 750 N N . THR A 1 93 ? 1.081 -10.096 11.643 1.00 85.75 93 THR A N 1
ATOM 751 C CA . THR A 1 93 ? 1.838 -10.245 12.897 1.00 85.75 93 THR A CA 1
ATOM 752 C C . THR A 1 93 ? 3.226 -9.625 12.843 1.00 85.75 93 THR A C 1
ATOM 754 O O . THR A 1 93 ? 3.800 -9.318 13.883 1.00 85.75 93 THR A O 1
ATOM 757 N N . ASN A 1 94 ? 3.771 -9.441 11.641 1.00 88.62 94 ASN A N 1
ATOM 758 C CA . ASN A 1 94 ? 5.055 -8.790 11.418 1.00 88.62 94 ASN A CA 1
ATOM 759 C C . ASN A 1 94 ? 4.919 -7.318 10.986 1.00 88.62 94 ASN A C 1
ATOM 761 O O . ASN A 1 94 ? 5.912 -6.726 10.557 1.00 88.62 94 ASN A O 1
ATOM 765 N N . TYR A 1 95 ? 3.711 -6.744 11.052 1.00 88.31 95 TYR A N 1
ATOM 766 C CA . TYR A 1 95 ? 3.507 -5.315 10.858 1.00 88.31 95 TYR A CA 1
ATOM 767 C C . TYR A 1 95 ? 3.908 -4.548 12.117 1.00 88.31 95 TYR A C 1
ATOM 769 O O . TYR A 1 95 ? 3.444 -4.855 13.214 1.00 88.31 95 TYR A O 1
ATOM 777 N N . ASP A 1 96 ? 4.731 -3.524 11.935 1.00 86.69 96 ASP A N 1
ATOM 778 C CA . ASP A 1 96 ? 5.164 -2.615 12.989 1.00 86.69 96 ASP A CA 1
ATOM 779 C C . ASP A 1 96 ? 4.996 -1.182 12.472 1.00 86.69 96 ASP A C 1
ATOM 781 O O . ASP A 1 96 ? 5.587 -0.829 11.449 1.00 86.69 96 ASP A O 1
ATOM 785 N N . ALA A 1 97 ? 4.144 -0.403 13.140 1.00 83.50 97 ALA A N 1
ATOM 786 C CA . ALA A 1 97 ? 3.870 0.993 12.799 1.00 83.50 97 ALA A CA 1
ATOM 787 C C . ALA A 1 97 ? 5.008 1.926 13.255 1.00 83.50 97 ALA A C 1
ATOM 789 O O . ALA A 1 97 ? 5.267 2.955 12.634 1.00 83.50 97 ALA A O 1
ATOM 790 N N . ASP A 1 98 ? 5.750 1.539 14.297 1.00 81.38 98 ASP A N 1
ATOM 791 C CA . ASP A 1 98 ? 6.780 2.375 14.919 1.00 81.38 98 ASP A CA 1
ATOM 792 C C . ASP A 1 98 ? 8.138 2.267 14.202 1.00 81.38 98 ASP A C 1
ATOM 794 O O . ASP A 1 98 ? 9.065 3.035 14.472 1.00 81.38 98 ASP A O 1
ATOM 798 N N . ASN A 1 99 ? 8.272 1.347 13.240 1.00 79.69 99 ASN A N 1
ATOM 799 C CA . ASN A 1 99 ? 9.515 1.144 12.490 1.00 79.69 99 ASN A CA 1
ATOM 800 C C . ASN A 1 99 ? 9.833 2.257 11.469 1.00 79.69 99 ASN A C 1
ATOM 802 O O . ASN A 1 99 ? 10.931 2.270 10.908 1.00 79.69 99 ASN A O 1
ATOM 806 N N . GLY A 1 100 ? 8.883 3.156 11.185 1.00 76.50 100 GLY A N 1
ATOM 807 C CA . GLY A 1 100 ? 9.044 4.270 10.245 1.00 76.50 100 GLY A CA 1
ATOM 808 C C . GLY A 1 100 ? 9.206 3.879 8.766 1.00 76.50 100 GLY A C 1
ATOM 809 O O . GLY A 1 100 ? 9.528 4.732 7.940 1.00 76.50 100 GLY A O 1
ATOM 810 N N . PHE A 1 101 ? 9.012 2.608 8.398 1.00 76.06 101 PHE A N 1
ATOM 811 C CA . PHE A 1 101 ? 9.078 2.130 7.009 1.00 76.06 101 PHE A CA 1
ATOM 812 C C . PHE A 1 101 ? 7.764 2.297 6.239 1.00 76.06 101 PHE A C 1
ATOM 814 O O . PHE A 1 101 ? 7.773 2.187 5.002 1.00 76.06 101 PHE A O 1
ATOM 821 N N . TYR A 1 102 ? 6.670 2.526 6.965 1.00 83.25 102 TYR A N 1
ATOM 822 C CA . TYR A 1 102 ? 5.320 2.711 6.455 1.00 83.25 102 TYR A CA 1
ATOM 823 C C . TYR A 1 102 ? 4.854 4.152 6.670 1.00 83.25 102 TYR A C 1
ATOM 825 O O . TYR A 1 102 ? 5.407 4.899 7.472 1.00 83.25 102 TYR A O 1
ATOM 833 N N . SER A 1 103 ? 3.870 4.561 5.876 1.00 84.75 103 SER A N 1
ATOM 834 C CA . SER A 1 103 ? 3.256 5.884 5.984 1.00 84.75 103 SER A CA 1
ATOM 835 C C . SER A 1 103 ? 1.939 5.773 6.744 1.00 84.75 103 SER A C 1
ATOM 837 O O . SER A 1 103 ? 1.300 4.725 6.691 1.00 84.75 103 SER A O 1
ATOM 839 N N . LEU A 1 104 ? 1.486 6.881 7.339 1.00 85.44 104 LEU A N 1
ATOM 840 C CA . LEU A 1 104 ? 0.247 6.961 8.134 1.00 85.44 104 LEU A CA 1
ATOM 841 C C . LEU A 1 104 ? -0.985 6.343 7.456 1.00 85.44 104 LEU A C 1
ATOM 843 O O . LEU A 1 104 ? -1.879 5.842 8.123 1.00 85.44 104 LEU A O 1
ATOM 847 N N . ILE A 1 105 ? -1.052 6.363 6.122 1.00 86.88 105 ILE A N 1
ATOM 848 C CA . ILE A 1 105 ? -2.158 5.739 5.386 1.00 86.88 105 ILE A CA 1
ATOM 849 C C . ILE A 1 105 ? -2.170 4.208 5.514 1.00 86.88 105 ILE A C 1
ATOM 851 O O . ILE A 1 105 ? -3.246 3.616 5.503 1.00 86.88 105 ILE A O 1
ATOM 855 N N . ILE A 1 106 ? -0.997 3.578 5.633 1.00 88.88 106 ILE A N 1
ATOM 856 C CA . ILE A 1 106 ? -0.842 2.140 5.876 1.00 88.88 106 ILE A CA 1
ATOM 857 C C . ILE A 1 106 ? -1.155 1.827 7.336 1.00 88.88 106 ILE A C 1
ATOM 859 O O . ILE A 1 106 ? -1.856 0.854 7.588 1.00 88.88 106 ILE A O 1
ATOM 863 N N . ASP A 1 107 ? -0.694 2.660 8.272 1.00 89.50 107 ASP A N 1
ATOM 864 C CA . ASP A 1 107 ? -1.000 2.486 9.697 1.00 89.50 107 ASP A CA 1
ATOM 865 C C . ASP A 1 107 ? -2.515 2.506 9.912 1.00 89.50 107 ASP A C 1
ATOM 867 O O . ASP A 1 107 ? -3.089 1.538 10.405 1.00 89.50 107 ASP A O 1
ATOM 871 N N . ASN A 1 108 ? -3.182 3.528 9.372 1.00 89.69 108 ASN A N 1
ATOM 872 C CA . ASN A 1 108 ? -4.637 3.650 9.409 1.00 89.69 108 ASN A CA 1
ATOM 873 C C . ASN A 1 108 ? -5.352 2.494 8.690 1.00 89.69 108 ASN A C 1
ATOM 875 O O . ASN A 1 108 ? -6.431 2.085 9.107 1.00 89.69 108 ASN A O 1
ATOM 879 N N . PHE A 1 109 ? -4.768 1.944 7.620 1.00 89.50 109 PHE A N 1
ATOM 880 C CA . PHE A 1 109 ? -5.311 0.758 6.955 1.00 89.50 109 PHE A CA 1
ATOM 881 C C . PHE A 1 109 ? -5.223 -0.489 7.844 1.00 89.50 109 PHE A C 1
ATOM 883 O O . PHE A 1 109 ? -6.181 -1.258 7.925 1.00 89.50 109 PHE A O 1
ATOM 890 N N . VAL A 1 110 ? -4.086 -0.708 8.506 1.00 89.00 110 VAL A N 1
ATOM 891 C CA . VAL A 1 110 ? -3.893 -1.853 9.403 1.00 89.00 110 VAL A CA 1
ATOM 892 C C . VAL A 1 110 ? -4.791 -1.730 10.629 1.00 89.00 110 VAL A C 1
ATOM 894 O O . VAL A 1 110 ? -5.382 -2.726 11.046 1.00 89.00 110 VAL A O 1
ATOM 897 N N . ASP A 1 111 ? -4.946 -0.525 11.168 1.00 88.88 111 ASP A N 1
ATOM 898 C CA . ASP A 1 111 ? -5.881 -0.260 12.257 1.00 88.88 111 ASP A CA 1
ATOM 899 C C . ASP A 1 111 ? -7.324 -0.490 11.804 1.00 88.88 111 ASP A C 1
ATOM 901 O O . ASP A 1 111 ? -8.038 -1.245 12.457 1.00 88.88 111 ASP A O 1
ATOM 905 N N . TRP A 1 112 ? -7.720 -0.002 10.625 1.00 88.75 112 TRP A N 1
ATOM 906 C CA . TRP A 1 112 ? -9.030 -0.297 10.034 1.00 88.75 112 TRP A CA 1
ATOM 907 C C . TRP A 1 112 ? -9.275 -1.806 9.861 1.00 88.75 112 TRP A C 1
ATOM 909 O O . TRP A 1 112 ? -10.362 -2.298 10.158 1.00 88.75 112 TRP A O 1
ATOM 919 N N . MET A 1 113 ? -8.260 -2.571 9.448 1.00 87.56 113 MET A N 1
ATOM 920 C CA . MET A 1 113 ? -8.345 -4.033 9.349 1.00 87.56 113 MET A CA 1
ATOM 921 C C . MET A 1 113 ? -8.496 -4.717 10.718 1.00 87.56 113 MET A C 1
ATOM 923 O O . MET A 1 113 ? -9.177 -5.736 10.814 1.00 87.56 113 MET A O 1
ATOM 927 N N . LYS A 1 114 ? -7.864 -4.189 11.774 1.00 85.06 114 LYS A N 1
ATOM 928 C CA . LYS A 1 114 ? -7.953 -4.724 13.147 1.00 85.06 114 LYS A CA 1
ATOM 929 C C . LYS A 1 114 ? -9.260 -4.339 13.841 1.00 85.06 114 LYS A C 1
ATOM 931 O O . LYS A 1 114 ? -9.819 -5.142 14.589 1.00 85.06 114 LYS A O 1
ATOM 936 N N . GLU A 1 115 ? -9.734 -3.119 13.608 1.00 84.19 115 GLU A N 1
ATOM 937 C CA . GLU A 1 115 ? -11.026 -2.611 14.076 1.00 84.19 115 GLU A CA 1
ATOM 938 C C . GLU A 1 115 ? -12.184 -3.306 13.357 1.00 84.19 115 GLU A C 1
ATOM 940 O O . GLU A 1 115 ? -13.218 -3.586 13.967 1.00 84.19 115 GLU A O 1
ATOM 945 N N . GLY A 1 116 ? -11.971 -3.666 12.090 1.00 65.75 116 GLY A N 1
ATOM 946 C CA . GLY A 1 116 ? -12.83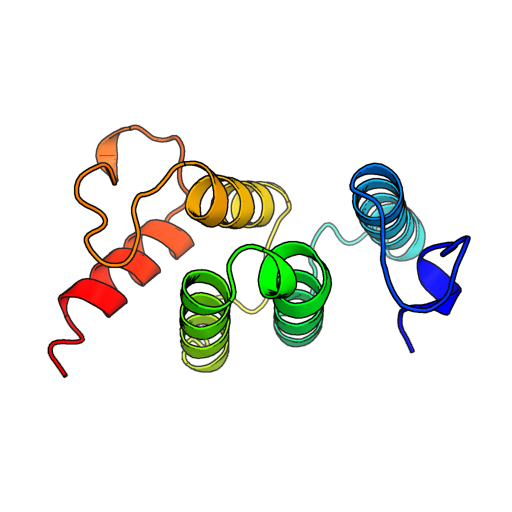3 -4.490 11.256 1.00 65.75 116 GLY A CA 1
ATOM 947 C C . GLY A 1 116 ? -12.895 -5.955 11.688 1.00 65.75 116 GLY A C 1
ATOM 948 O O . GLY A 1 116 ? -12.733 -6.847 10.859 1.00 65.75 116 GLY A O 1
ATOM 949 N N . LYS A 1 117 ? -13.188 -6.219 12.969 1.00 49.72 117 LYS A N 1
ATOM 950 C CA . LYS A 1 117 ? -13.828 -7.474 13.382 1.00 49.72 117 LYS A CA 1
ATOM 951 C C . LYS A 1 117 ? -15.143 -7.617 12.608 1.00 49.72 117 LYS A C 1
ATOM 953 O O . LYS A 1 117 ? -16.172 -7.112 13.053 1.00 49.72 117 LYS A O 1
ATOM 958 N N . ASN A 1 118 ? -15.097 -8.297 11.468 1.00 40.28 118 ASN A N 1
ATOM 959 C CA . ASN A 1 118 ? -16.260 -8.870 10.802 1.00 40.28 118 ASN A CA 1
ATOM 960 C C . ASN A 1 118 ? -15.861 -10.154 10.076 1.00 40.28 118 ASN A C 1
ATOM 962 O O . ASN A 1 118 ? -15.013 -10.071 9.160 1.00 40.28 118 ASN A O 1
#

pLDDT: mean 73.23, std 15.7, range [34.47, 90.5]

Sequence (118 aa):
MLAWKMSAAKMGYFTRDECRNGLAALEAKNGQRDVEKESICELLDMLLGSWYPAQVGKLVEYLKFQTDYKVICKDQWMGFYRFCTKVSFPDMTNYDADNGFYSLIIDNFVDWMKEGKN

InterPro domains:
  IPR005176 Potentiating neddylation domain [PF03556] (29-112)
  IPR005176 Potentiating neddylation domain [PS51229] (1-114)
  IPR014764 Defective-in-cullin neddylation protein [PTHR12281] (29-116)
  IPR042460 DCN1-like, PONY binding domain [G3DSA:1.10.238.200] (37-116)

Organism: Papaver somniferum (NCBI:txid3469)

Radius of gyration: 14.55 Å; chains: 1; bounding box: 26×29×40 Å

Foldseek 3Di:
DLPVQQPDPDPDAADPVSLVSSLVSVCVPPVDQWDFLVVVLVSCCRPPCVPQVPLSVLLNVLSVVDDPPRTDGPLQSVQSVCCSVPADPPVRPVDDPVPPSHDPSVVVSNVVSVVPPD